Protein AF-A0A3C1L6R6-F1 (afdb_monomer_lite)

Structure (mmCIF, N/CA/C/O backbone):
data_AF-A0A3C1L6R6-F1
#
_entry.id   AF-A0A3C1L6R6-F1
#
loop_
_atom_site.group_PDB
_atom_site.id
_atom_site.type_symbol
_atom_site.label_atom_id
_atom_site.label_alt_id
_atom_site.label_comp_id
_atom_site.label_asym_id
_atom_site.label_entity_id
_atom_site.label_seq_id
_atom_site.pdbx_PDB_ins_code
_atom_site.Cartn_x
_atom_site.Cartn_y
_atom_site.Cartn_z
_atom_site.occupancy
_atom_site.B_iso_or_equiv
_atom_site.auth_seq_id
_atom_site.auth_comp_id
_atom_site.auth_asym_id
_atom_site.auth_atom_id
_atom_site.pdbx_PDB_model_num
ATOM 1 N N . LEU A 1 1 ? 4.500 16.193 7.358 1.00 75.81 1 LEU A N 1
ATOM 2 C CA . LEU A 1 1 ? 3.563 15.120 7.777 1.00 75.81 1 LEU A CA 1
ATOM 3 C C . LEU A 1 1 ? 2.184 15.701 8.018 1.00 75.81 1 LEU A C 1
ATOM 5 O O . LEU A 1 1 ? 1.243 15.178 7.451 1.00 75.81 1 LEU A O 1
ATOM 9 N N . GLU A 1 2 ? 2.075 16.789 8.777 1.00 93.00 2 GLU A N 1
ATOM 10 C CA . GLU A 1 2 ? 0.801 17.474 9.039 1.00 93.00 2 GLU A CA 1
ATOM 11 C C . GLU A 1 2 ? 0.069 17.889 7.753 1.00 93.00 2 GLU A C 1
ATOM 13 O O . GLU A 1 2 ? -1.105 17.560 7.619 1.00 93.00 2 GLU A O 1
ATOM 18 N N . ASP A 1 3 ? 0.772 18.466 6.769 1.00 96.50 3 ASP A N 1
ATOM 19 C CA . ASP A 1 3 ? 0.173 18.829 5.471 1.00 96.50 3 ASP A CA 1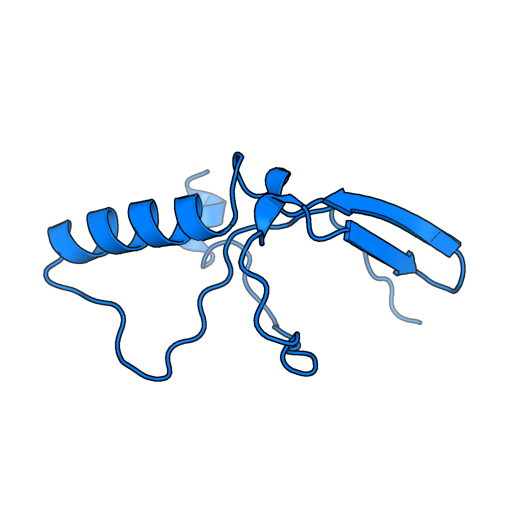
ATOM 20 C C . ASP A 1 3 ? -0.418 17.619 4.727 1.00 96.50 3 ASP A C 1
ATOM 22 O O . ASP A 1 3 ? -1.553 17.666 4.267 1.00 96.50 3 ASP A O 1
ATOM 26 N N . ASN A 1 4 ? 0.323 16.506 4.682 1.00 93.56 4 ASN A N 1
ATOM 27 C CA . ASN A 1 4 ? -0.119 15.241 4.076 1.00 93.56 4 ASN A CA 1
ATOM 28 C C . ASN A 1 4 ? -1.302 14.623 4.845 1.00 93.56 4 ASN A C 1
ATOM 30 O O . ASN A 1 4 ? -2.172 13.977 4.287 1.00 93.56 4 ASN A O 1
ATOM 34 N N . THR A 1 5 ? -1.376 14.787 6.163 1.00 94.81 5 THR A N 1
ATOM 35 C CA . THR A 1 5 ? -2.560 14.317 6.895 1.00 94.81 5 THR A CA 1
ATOM 36 C C . THR A 1 5 ? -3.771 15.197 6.576 1.00 94.81 5 THR A C 1
ATOM 38 O O . THR A 1 5 ? -4.871 14.683 6.371 1.00 94.81 5 THR A O 1
ATOM 41 N N . ALA A 1 6 ? -3.573 16.516 6.525 1.00 96.88 6 ALA A N 1
ATOM 42 C CA . ALA A 1 6 ? -4.631 17.491 6.293 1.00 96.88 6 ALA A CA 1
ATOM 43 C C . ALA A 1 6 ? -5.201 17.444 4.864 1.00 96.88 6 ALA A C 1
ATOM 45 O O . ALA A 1 6 ? -6.392 17.695 4.688 1.00 96.88 6 ALA A O 1
ATOM 46 N N . ASP A 1 7 ? -4.394 17.084 3.860 1.00 96.75 7 ASP A N 1
ATOM 47 C CA . ASP A 1 7 ? -4.819 16.964 2.456 1.00 96.75 7 ASP A CA 1
ATOM 48 C C . ASP A 1 7 ? -5.477 15.610 2.109 1.00 96.75 7 ASP A C 1
ATOM 50 O O . ASP A 1 7 ? -5.774 15.337 0.945 1.00 96.75 7 ASP A O 1
ATOM 54 N N . GLY A 1 8 ? -5.735 14.760 3.110 1.00 93.75 8 GLY A N 1
ATOM 55 C CA . GLY A 1 8 ? -6.341 13.445 2.907 1.00 93.75 8 GLY A CA 1
ATOM 56 C C . GLY A 1 8 ? -5.344 12.370 2.471 1.00 93.75 8 GLY A C 1
ATOM 57 O O . GLY A 1 8 ? -5.705 11.464 1.721 1.00 93.75 8 GLY A O 1
ATOM 58 N N . SER A 1 9 ? -4.103 12.437 2.955 1.00 94.62 9 SER A N 1
ATOM 59 C CA . SER A 1 9 ? -3.012 11.517 2.618 1.00 94.62 9 SER A CA 1
ATOM 60 C C . SER A 1 9 ? -2.594 11.585 1.144 1.00 94.62 9 SER A C 1
ATOM 62 O O . SER A 1 9 ? -2.258 10.558 0.541 1.00 94.62 9 SER A O 1
ATOM 64 N N . SER A 1 10 ? -2.674 12.776 0.549 1.00 94.69 10 SER A N 1
ATOM 65 C CA . SER A 1 10 ? -2.467 13.054 -0.876 1.00 94.69 10 SER A CA 1
ATOM 66 C C . SER A 1 10 ? -3.314 12.170 -1.809 1.00 94.69 10 SER A C 1
ATOM 68 O O . SER A 1 10 ? -2.933 11.894 -2.952 1.00 94.69 10 SER A O 1
ATOM 70 N N . ALA A 1 11 ? -4.461 11.682 -1.325 1.00 94.69 11 ALA A N 1
ATOM 71 C CA . ALA A 1 11 ? -5.342 10.816 -2.092 1.00 94.69 11 ALA A CA 1
ATOM 72 C C . ALA A 1 11 ? -6.053 11.598 -3.205 1.00 94.69 11 ALA A C 1
ATOM 74 O O . ALA A 1 11 ? -6.584 12.684 -2.988 1.00 94.69 11 ALA A O 1
ATOM 75 N N . ALA A 1 12 ? -6.115 11.005 -4.398 1.00 95.50 12 ALA A N 1
ATOM 76 C CA . ALA A 1 12 ? -6.828 11.583 -5.536 1.00 95.50 12 ALA A CA 1
ATOM 77 C C . ALA A 1 12 ? -7.716 10.549 -6.234 1.00 95.50 12 ALA A C 1
ATOM 79 O O . ALA A 1 12 ? -8.930 10.716 -6.315 1.00 95.50 12 ALA A O 1
ATOM 80 N N . GLN A 1 13 ? -7.122 9.462 -6.732 1.00 95.56 13 GLN A N 1
ATOM 81 C CA . GLN A 1 13 ? -7.831 8.420 -7.473 1.00 95.56 13 GLN A CA 1
ATOM 82 C C . GLN A 1 13 ? -7.294 7.034 -7.127 1.00 95.56 13 GLN A C 1
ATOM 84 O O . GLN A 1 13 ? -6.139 6.877 -6.731 1.00 95.56 13 GLN A O 1
ATOM 89 N N . VAL A 1 14 ? -8.140 6.021 -7.312 1.00 96.19 14 VAL A N 1
ATOM 90 C CA . VAL A 1 14 ? -7.779 4.610 -7.166 1.00 96.19 14 VAL A CA 1
ATOM 91 C C . VAL A 1 14 ? -8.321 3.820 -8.350 1.00 96.19 14 VAL A C 1
ATOM 93 O O . VAL A 1 14 ? -9.455 4.022 -8.780 1.00 96.19 14 VAL A O 1
ATOM 96 N N . VAL A 1 15 ? -7.510 2.897 -8.857 1.00 96.56 15 VAL A N 1
ATOM 97 C CA . VAL A 1 15 ? -7.923 1.906 -9.852 1.00 96.56 15 VAL A CA 1
ATOM 98 C C . VAL A 1 15 ? -7.775 0.533 -9.219 1.00 96.56 15 VAL A C 1
ATOM 100 O O . VAL A 1 15 ? -6.712 0.187 -8.706 1.00 96.56 15 VAL A O 1
ATOM 103 N N . VAL A 1 16 ? -8.853 -0.246 -9.244 1.00 96.31 16 VAL A N 1
ATOM 104 C CA . VAL A 1 16 ? -8.884 -1.594 -8.674 1.00 96.31 16 VAL A CA 1
ATOM 105 C C . VAL A 1 16 ? -8.880 -2.596 -9.817 1.00 96.31 16 VAL A C 1
ATOM 107 O O . VAL A 1 16 ? -9.787 -2.614 -10.647 1.00 96.31 16 VAL A O 1
ATOM 110 N N . GLY A 1 17 ? -7.828 -3.407 -9.874 1.00 95.00 17 GLY A N 1
ATOM 111 C CA . GLY A 1 17 ? -7.726 -4.500 -10.831 1.00 95.00 17 GLY A CA 1
ATOM 112 C C . GLY A 1 17 ? -8.570 -5.719 -10.433 1.00 95.00 17 GLY A C 1
ATOM 113 O O . GLY A 1 17 ? -9.219 -5.729 -9.384 1.00 95.00 17 GLY A O 1
ATOM 114 N N . PRO A 1 18 ? -8.537 -6.785 -11.247 1.00 93.75 18 PRO A N 1
ATOM 115 C CA . PRO A 1 18 ? -9.167 -8.054 -10.909 1.00 93.75 18 PRO A CA 1
ATOM 116 C C . PRO A 1 18 ? -8.658 -8.608 -9.575 1.00 93.75 18 PRO A C 1
ATOM 118 O O . PRO A 1 18 ? -7.481 -8.466 -9.235 1.00 93.75 18 PRO A O 1
ATOM 121 N N . ALA A 1 19 ? -9.531 -9.303 -8.846 1.00 89.38 19 ALA A N 1
ATOM 122 C CA . ALA A 1 19 ? -9.132 -9.986 -7.625 1.00 89.38 19 ALA A CA 1
ATOM 123 C C . ALA A 1 19 ? -8.040 -11.024 -7.925 1.00 89.38 19 ALA A C 1
ATOM 125 O O . ALA A 1 19 ? -8.185 -11.878 -8.806 1.00 89.38 19 ALA A O 1
ATOM 126 N N . LEU A 1 20 ? -6.953 -10.981 -7.155 1.00 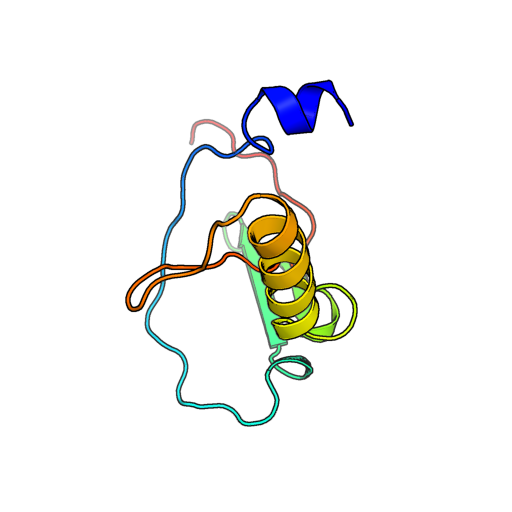86.06 20 LEU A N 1
ATOM 127 C CA . LEU A 1 20 ? -5.987 -12.069 -7.156 1.00 86.06 20 LEU A CA 1
ATOM 128 C C . LEU A 1 20 ? -6.671 -13.323 -6.602 1.00 86.06 20 LEU A C 1
ATOM 130 O O . LEU A 1 20 ? -7.439 -13.248 -5.640 1.00 86.06 20 LEU A O 1
ATOM 134 N N . LYS A 1 21 ? -6.369 -14.495 -7.179 1.00 84.75 21 LYS A N 1
ATOM 135 C CA . LYS A 1 21 ? -6.739 -15.768 -6.543 1.00 84.75 21 LYS A CA 1
ATOM 136 C C . LYS A 1 21 ? -6.236 -15.741 -5.105 1.00 84.75 21 LYS A C 1
ATOM 138 O O . LYS A 1 21 ? -5.136 -15.243 -4.869 1.00 84.75 21 LYS A O 1
ATOM 143 N N . ARG A 1 22 ? -7.033 -16.262 -4.169 1.00 73.56 22 ARG A N 1
ATOM 144 C CA . ARG A 1 22 ? -6.680 -16.278 -2.747 1.00 73.56 22 ARG A CA 1
ATOM 145 C C . ARG A 1 22 ? -5.267 -16.848 -2.598 1.00 73.56 22 ARG A C 1
ATOM 147 O O . ARG A 1 22 ? -4.994 -17.952 -3.063 1.00 73.56 22 ARG A O 1
ATOM 154 N N . ARG A 1 23 ? -4.370 -16.043 -2.036 1.00 71.88 23 ARG A N 1
ATOM 155 C CA . ARG A 1 23 ? -2.988 -16.425 -1.757 1.00 71.88 23 ARG A CA 1
ATOM 156 C C . ARG A 1 23 ? -2.796 -16.365 -0.262 1.00 71.88 23 ARG A C 1
ATOM 158 O O . ARG A 1 23 ? -3.027 -15.324 0.342 1.00 71.88 23 ARG A O 1
ATOM 165 N N . ASP A 1 24 ? -2.329 -17.469 0.295 1.00 74.62 24 ASP A N 1
ATOM 166 C CA . ASP A 1 24 ? -2.053 -17.568 1.726 1.00 74.62 24 ASP A CA 1
ATOM 167 C C . ASP A 1 24 ? -0.796 -16.771 2.125 1.00 74.62 24 ASP A C 1
ATOM 169 O O . ASP A 1 24 ? -0.560 -16.544 3.305 1.00 74.62 24 ASP A O 1
ATOM 173 N N . ARG A 1 25 ? -0.004 -16.309 1.142 1.00 89.75 25 ARG A N 1
ATOM 174 C CA . ARG A 1 25 ? 1.243 -15.551 1.334 1.00 89.75 25 ARG A CA 1
ATOM 175 C C . ARG A 1 25 ? 1.222 -14.242 0.551 1.00 89.75 25 ARG A C 1
ATOM 177 O O . ARG A 1 25 ? 1.712 -14.163 -0.576 1.00 89.75 25 ARG A O 1
ATOM 184 N N . LEU A 1 26 ? 0.567 -13.228 1.111 1.00 91.81 26 LEU A N 1
ATOM 185 C CA . LEU A 1 26 ? 0.448 -11.912 0.473 1.00 91.81 26 LEU A CA 1
ATOM 186 C C . LEU A 1 26 ? 1.780 -11.150 0.446 1.00 91.81 26 LEU A C 1
ATOM 188 O O . LEU A 1 26 ? 2.023 -10.384 -0.481 1.00 91.81 26 LEU A O 1
ATOM 192 N N . ASP A 1 27 ? 2.652 -11.375 1.424 1.00 94.12 27 ASP A N 1
ATOM 193 C CA . ASP A 1 27 ? 3.985 -10.775 1.519 1.00 94.12 27 ASP A CA 1
ATOM 194 C C . ASP A 1 27 ? 4.944 -11.229 0.410 1.00 94.12 27 ASP A C 1
ATOM 196 O O . ASP A 1 27 ? 5.814 -10.462 0.003 1.00 94.12 27 ASP A O 1
ATOM 200 N N . GLU A 1 28 ? 4.764 -12.440 -0.114 1.00 94.75 28 GLU A N 1
ATOM 201 C CA . GLU A 1 28 ? 5.581 -12.997 -1.202 1.00 94.75 28 GLU A CA 1
ATOM 202 C C . GLU A 1 28 ? 5.080 -12.602 -2.603 1.00 94.75 28 GLU A C 1
ATOM 204 O O . GLU A 1 28 ? 5.730 -12.897 -3.605 1.00 94.75 28 GLU A O 1
ATOM 209 N N . VAL A 1 29 ? 3.926 -11.934 -2.715 1.00 93.88 29 VAL A N 1
ATOM 210 C CA . VAL A 1 29 ? 3.366 -11.549 -4.018 1.00 93.88 29 VAL A CA 1
ATOM 211 C C . VAL A 1 29 ? 4.287 -10.553 -4.714 1.00 93.88 29 VAL A C 1
ATOM 213 O O . VAL A 1 29 ? 4.426 -9.421 -4.261 1.00 93.88 29 VAL A O 1
ATOM 216 N N . GLY A 1 30 ? 4.887 -10.971 -5.830 1.00 95.31 30 GLY A N 1
ATOM 217 C CA . GLY A 1 30 ? 5.692 -10.107 -6.689 1.00 95.31 30 GLY A CA 1
ATOM 218 C C . GLY A 1 30 ? 4.847 -9.083 -7.446 1.00 95.31 30 GLY A C 1
ATOM 219 O O . GLY A 1 30 ? 3.760 -9.401 -7.936 1.00 95.31 30 GLY A O 1
ATOM 220 N N . VAL A 1 31 ? 5.371 -7.865 -7.554 1.00 96.00 31 VAL A N 1
ATOM 221 C CA . VAL A 1 31 ? 4.769 -6.737 -8.271 1.00 96.00 31 VAL A CA 1
ATOM 222 C C . VAL A 1 31 ? 5.829 -6.088 -9.149 1.00 96.00 31 VAL A C 1
ATOM 224 O O . VAL A 1 31 ? 6.951 -5.865 -8.701 1.00 96.00 31 VAL A O 1
ATOM 227 N N . VAL A 1 32 ? 5.455 -5.767 -10.387 1.00 97.75 32 VAL A N 1
ATOM 228 C CA . VAL A 1 32 ? 6.282 -5.002 -11.324 1.00 97.75 32 VAL A CA 1
ATOM 229 C C . VAL A 1 32 ? 5.436 -3.862 -11.875 1.00 97.75 32 VAL A C 1
ATOM 231 O O . VAL A 1 32 ? 4.332 -4.084 -12.374 1.00 97.75 32 VAL A O 1
ATOM 234 N N . LEU A 1 33 ? 5.943 -2.641 -11.751 1.00 97.94 33 LEU A N 1
ATOM 235 C CA . LEU A 1 33 ? 5.346 -1.435 -12.297 1.00 97.94 33 LEU A CA 1
ATOM 236 C C . LEU A 1 33 ? 6.005 -1.123 -1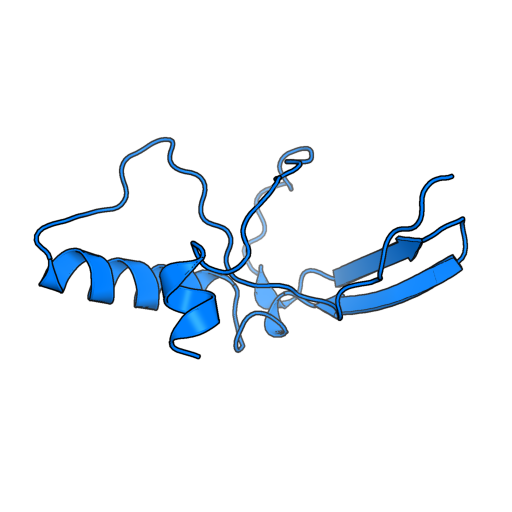3.637 1.00 97.94 33 LEU A C 1
ATOM 238 O O . LEU A 1 33 ? 7.217 -0.923 -13.702 1.00 97.94 33 LEU A O 1
ATOM 242 N N . PHE A 1 34 ? 5.190 -1.009 -14.681 1.00 97.62 34 PHE A N 1
ATOM 243 C CA . PHE A 1 34 ? 5.611 -0.500 -15.980 1.00 97.62 34 PHE A CA 1
ATOM 244 C C . PHE A 1 34 ? 5.050 0.903 -16.202 1.00 97.62 34 PHE A C 1
ATOM 246 O O . PHE A 1 34 ? 3.886 1.164 -15.905 1.00 97.62 34 PHE A O 1
ATOM 253 N N . HIS A 1 35 ? 5.862 1.782 -16.780 1.00 96.06 35 HIS A N 1
ATOM 254 C CA . HIS A 1 35 ? 5.450 3.090 -17.278 1.00 96.06 35 HIS A CA 1
ATOM 255 C C . HIS A 1 35 ? 5.969 3.238 -18.708 1.00 96.06 35 HIS A C 1
ATOM 257 O O . HIS A 1 35 ? 7.157 3.046 -18.960 1.00 96.06 35 HIS A O 1
ATOM 263 N N . ASN A 1 36 ? 5.073 3.523 -19.657 1.00 94.81 36 ASN A N 1
ATOM 264 C CA . ASN A 1 36 ? 5.399 3.662 -21.084 1.00 94.81 36 ASN A CA 1
ATOM 265 C C . ASN A 1 36 ? 6.208 2.480 -21.654 1.00 94.81 36 ASN A C 1
ATOM 267 O O . ASN A 1 36 ? 7.152 2.659 -22.416 1.00 94.81 36 ASN A O 1
ATOM 271 N N . GLY A 1 37 ? 5.846 1.256 -21.254 1.00 95.25 37 GLY A N 1
ATOM 272 C CA . GLY A 1 37 ? 6.489 0.021 -21.715 1.00 95.25 37 GLY A CA 1
ATOM 273 C C . GLY A 1 37 ? 7.819 -0.323 -21.034 1.00 95.25 37 GLY A C 1
ATOM 274 O O . GLY A 1 37 ? 8.347 -1.402 -21.284 1.00 95.25 37 GLY A O 1
ATOM 275 N N . ALA A 1 38 ? 8.338 0.532 -20.149 1.00 97.12 38 ALA A N 1
ATOM 276 C CA . ALA A 1 38 ? 9.570 0.289 -19.400 1.00 97.12 38 ALA A CA 1
ATOM 277 C C . ALA A 1 38 ? 9.286 -0.042 -17.928 1.00 97.12 38 ALA A C 1
ATOM 279 O O . ALA A 1 38 ? 8.413 0.566 -17.302 1.00 97.12 38 ALA A O 1
ATOM 280 N N . GLU A 1 39 ? 10.037 -0.987 -17.354 1.00 97.94 39 GLU A N 1
ATOM 281 C CA . GLU A 1 39 ? 9.980 -1.260 -15.914 1.00 97.94 39 GLU A CA 1
ATOM 282 C C . GLU A 1 39 ? 10.439 -0.018 -15.139 1.00 97.94 39 GLU A C 1
ATOM 284 O O . GLU A 1 39 ? 11.523 0.515 -15.361 1.00 97.94 39 GLU A O 1
ATOM 289 N N . SER A 1 40 ? 9.589 0.451 -14.232 1.00 97.56 40 SER A N 1
ATOM 290 C CA . SER A 1 40 ? 9.841 1.608 -13.366 1.00 97.56 40 SER A CA 1
ATOM 291 C C . SER A 1 40 ? 10.044 1.223 -11.903 1.00 97.56 40 SER A C 1
ATOM 293 O O . SER A 1 40 ? 10.478 2.047 -11.100 1.00 97.56 40 SER A O 1
ATOM 295 N N . GLY A 1 41 ? 9.732 -0.019 -11.540 1.00 97.94 41 GLY A N 1
ATOM 296 C CA . GLY A 1 41 ? 9.998 -0.551 -10.214 1.00 97.94 41 GLY A CA 1
ATOM 297 C C . GLY A 1 41 ? 9.472 -1.966 -10.046 1.00 97.94 41 GLY A C 1
ATOM 298 O O . GLY A 1 41 ? 8.494 -2.358 -10.679 1.00 97.94 41 GLY A O 1
ATOM 299 N N . SER A 1 42 ? 10.090 -2.709 -9.140 1.00 98.06 42 SER A N 1
ATOM 300 C CA . SER A 1 42 ? 9.650 -4.042 -8.745 1.00 98.06 42 SER A CA 1
ATOM 301 C C . SER A 1 42 ? 9.740 -4.205 -7.231 1.00 98.06 42 SER A C 1
ATOM 303 O O . SER A 1 42 ? 10.533 -3.548 -6.554 1.00 98.06 42 SER A O 1
ATOM 305 N N . ALA A 1 43 ? 8.851 -5.028 -6.682 1.00 98.06 43 ALA A N 1
ATOM 306 C CA . ALA A 1 43 ? 8.711 -5.241 -5.249 1.00 98.06 43 ALA A CA 1
ATOM 307 C C . ALA A 1 43 ? 8.049 -6.590 -4.950 1.00 98.06 43 ALA A C 1
ATOM 309 O O . ALA A 1 43 ? 7.585 -7.305 -5.840 1.00 98.06 43 ALA A O 1
ATOM 310 N N . THR A 1 44 ? 7.958 -6.907 -3.663 1.00 96.88 44 THR A N 1
ATOM 311 C CA . THR A 1 44 ? 7.048 -7.934 -3.144 1.00 96.88 44 THR A CA 1
ATOM 312 C C . THR A 1 44 ? 6.061 -7.293 -2.172 1.00 96.88 44 THR A C 1
ATOM 314 O O . THR A 1 44 ? 6.279 -6.162 -1.728 1.00 96.88 44 THR A O 1
ATOM 317 N N . GLY A 1 45 ? 4.997 -8.003 -1.793 1.00 95.44 45 GLY A N 1
ATOM 318 C CA . GLY A 1 45 ? 4.041 -7.533 -0.785 1.00 95.44 45 GLY A CA 1
ATOM 319 C C . GLY A 1 45 ? 4.694 -7.124 0.543 1.00 95.44 45 GLY A C 1
ATOM 320 O O . GLY A 1 45 ? 4.175 -6.253 1.237 1.00 95.44 45 GLY A O 1
ATOM 321 N N . ARG A 1 46 ? 5.876 -7.664 0.866 1.00 96.56 46 ARG A N 1
ATOM 322 C CA . ARG A 1 46 ? 6.705 -7.268 2.017 1.00 96.56 46 ARG A CA 1
ATOM 323 C C . ARG A 1 46 ? 7.075 -5.778 2.029 1.00 96.56 46 ARG A C 1
ATOM 325 O O . ARG A 1 46 ? 7.355 -5.240 3.096 1.00 96.56 46 ARG A O 1
ATOM 332 N N . ALA A 1 47 ? 7.047 -5.095 0.882 1.00 96.81 47 ALA A N 1
ATOM 333 C CA . ALA A 1 47 ? 7.272 -3.650 0.810 1.00 96.81 47 ALA A CA 1
ATOM 334 C C . ALA A 1 47 ? 6.194 -2.833 1.554 1.00 96.81 47 ALA A C 1
ATOM 336 O O . ALA A 1 47 ? 6.472 -1.720 1.991 1.00 96.81 47 ALA A O 1
ATOM 337 N N . ALA A 1 48 ? 5.000 -3.395 1.782 1.00 95.75 48 ALA A N 1
ATOM 338 C CA . ALA A 1 48 ? 3.976 -2.802 2.641 1.00 95.75 48 ALA A CA 1
ATOM 339 C C . ALA A 1 48 ? 4.280 -3.079 4.124 1.00 95.75 48 ALA A C 1
ATOM 341 O O . ALA A 1 48 ? 3.620 -3.894 4.767 1.00 95.75 48 ALA A O 1
ATOM 342 N N . SER A 1 49 ? 5.312 -2.425 4.661 1.00 94.06 49 SER A N 1
ATOM 343 C CA . SER A 1 49 ? 5.683 -2.499 6.085 1.00 94.06 49 SER A CA 1
ATOM 344 C C . SER A 1 49 ? 5.920 -3.930 6.600 1.00 94.06 49 SER A C 1
ATOM 346 O O . SER A 1 49 ? 5.531 -4.280 7.711 1.00 94.06 49 SER A O 1
ATOM 348 N N . GLY A 1 50 ? 6.537 -4.788 5.786 1.00 94.88 50 GLY A N 1
ATOM 349 C CA . GLY A 1 50 ? 6.837 -6.184 6.114 1.00 94.88 50 GLY A CA 1
ATOM 350 C C . GLY A 1 50 ? 5.731 -7.176 5.741 1.00 94.88 50 GLY A C 1
ATOM 351 O O . GLY A 1 50 ? 6.042 -8.301 5.359 1.00 94.88 50 GLY A O 1
ATOM 352 N N . HIS A 1 51 ? 4.457 -6.784 5.785 1.00 95.38 51 HIS A N 1
ATOM 353 C CA . HIS A 1 51 ? 3.338 -7.610 5.325 1.00 95.38 51 HIS A CA 1
ATOM 354 C C . HIS A 1 51 ? 2.113 -6.723 5.030 1.00 95.38 51 HIS A C 1
ATOM 356 O O . HIS A 1 51 ? 1.749 -5.928 5.895 1.00 95.38 51 HIS A O 1
ATOM 362 N N . PRO A 1 52 ? 1.379 -6.899 3.909 1.00 94.56 52 PRO A N 1
ATOM 363 C CA . PRO A 1 52 ? 0.246 -6.029 3.555 1.00 94.56 52 PRO A CA 1
ATOM 364 C C . PRO A 1 52 ? -0.826 -5.882 4.650 1.00 94.56 52 PRO A C 1
ATOM 366 O O . PRO A 1 52 ? -1.376 -4.806 4.861 1.00 94.56 52 PRO A O 1
ATOM 369 N N . ALA A 1 53 ? -1.094 -6.945 5.411 1.00 94.19 53 ALA A N 1
ATOM 370 C CA . ALA A 1 53 ? -2.029 -6.895 6.540 1.00 94.19 53 ALA A CA 1
ATOM 371 C C . ALA A 1 53 ? -1.591 -5.977 7.702 1.00 94.19 53 ALA A C 1
ATOM 373 O O . ALA A 1 53 ? -2.447 -5.559 8.477 1.00 94.19 53 ALA A O 1
ATOM 374 N N . ALA A 1 54 ? -0.304 -5.633 7.832 1.00 95.31 54 ALA A N 1
ATOM 375 C CA . ALA A 1 54 ? 0.189 -4.793 8.926 1.00 95.31 54 ALA A CA 1
ATOM 376 C C . ALA A 1 54 ? -0.469 -3.403 8.921 1.00 95.31 54 ALA A C 1
ATOM 378 O O . ALA A 1 54 ? -0.894 -2.917 9.967 1.00 95.31 54 ALA A O 1
ATOM 379 N N . GLY A 1 55 ? -0.642 -2.802 7.737 1.00 94.75 55 GLY A N 1
ATOM 380 C CA . GLY A 1 55 ? -1.344 -1.523 7.597 1.00 94.75 55 GLY A CA 1
ATOM 381 C C . GLY A 1 55 ? -2.825 -1.608 7.981 1.00 94.75 55 GLY A C 1
ATOM 382 O O . GLY A 1 55 ? -3.368 -0.665 8.550 1.00 94.75 55 GLY A O 1
ATOM 383 N N . VAL A 1 56 ? -3.469 -2.753 7.730 1.00 96.31 56 VAL A N 1
ATOM 384 C CA . VAL A 1 56 ? -4.869 -2.988 8.122 1.00 96.31 56 VAL A CA 1
ATOM 385 C C . VAL A 1 56 ? -4.996 -3.071 9.639 1.00 96.31 56 VAL A C 1
ATOM 387 O O . VAL A 1 56 ? -5.875 -2.426 10.201 1.00 96.31 56 VAL A O 1
ATOM 390 N N . VAL A 1 57 ? -4.115 -3.831 10.297 1.00 96.56 57 VAL A N 1
ATOM 391 C CA . VAL A 1 57 ? -4.099 -3.960 11.763 1.00 96.56 57 VAL A CA 1
ATOM 392 C C . VAL A 1 57 ? -3.933 -2.588 12.410 1.00 96.56 57 VAL A C 1
ATOM 394 O O . VAL A 1 57 ? -4.779 -2.190 13.207 1.00 96.56 57 VAL A O 1
ATOM 397 N N . TRP A 1 58 ? -2.922 -1.827 11.983 1.00 96.56 58 TRP A N 1
ATOM 398 C CA . TRP A 1 58 ? -2.695 -0.476 12.494 1.00 96.56 58 TRP A CA 1
ATOM 399 C C . TRP A 1 58 ? -3.915 0.431 12.281 1.00 96.56 58 TRP A C 1
ATOM 401 O O . TRP A 1 58 ? -4.354 1.106 13.211 1.00 96.56 58 TRP A O 1
ATOM 411 N N . LEU A 1 59 ? -4.513 0.421 11.083 1.00 97.19 59 LEU A N 1
ATOM 412 C CA . LEU A 1 59 ? -5.680 1.254 10.782 1.00 97.19 59 LEU A CA 1
ATOM 413 C C . LEU A 1 59 ? -6.877 0.907 11.677 1.00 97.19 59 LEU A C 1
ATOM 415 O O . LEU A 1 59 ? -7.560 1.810 12.157 1.00 97.19 59 LEU A O 1
ATOM 419 N N . VAL A 1 60 ? -7.135 -0.381 11.914 1.00 97.88 60 VAL A N 1
ATOM 420 C CA . VAL A 1 60 ? -8.218 -0.828 12.802 1.00 97.88 60 VAL A CA 1
ATOM 421 C C . VAL A 1 60 ? -7.989 -0.335 14.229 1.00 97.88 60 VAL A C 1
ATOM 423 O O . VAL A 1 60 ? -8.925 0.182 14.838 1.00 97.88 60 VAL A O 1
ATOM 426 N N . GLU A 1 61 ? -6.761 -0.430 14.741 1.00 98.00 61 GLU A N 1
ATOM 427 C CA . GLU A 1 61 ? -6.406 0.085 16.068 1.00 98.00 61 GLU A CA 1
ATOM 428 C C . GLU A 1 61 ? -6.641 1.599 16.164 1.00 98.00 61 GLU A C 1
ATOM 430 O O . GLU A 1 61 ? -7.269 2.062 17.116 1.00 98.00 61 GLU A O 1
ATOM 435 N N . GLN A 1 62 ? -6.224 2.374 15.156 1.00 97.62 62 GLN A N 1
ATOM 436 C CA . GLN A 1 62 ? -6.437 3.827 15.147 1.00 97.62 62 GLN A CA 1
ATOM 437 C C . GLN A 1 62 ? -7.919 4.210 15.056 1.00 97.62 62 GLN A C 1
ATOM 439 O O . GLN A 1 62 ? -8.369 5.126 15.745 1.00 97.62 62 GLN A O 1
ATOM 444 N N . LEU A 1 63 ? -8.700 3.514 14.226 1.00 98.12 63 LEU A N 1
ATOM 445 C CA . LEU A 1 63 ? -10.137 3.764 14.101 1.00 98.12 63 LEU A CA 1
ATOM 446 C C . LEU A 1 63 ? -10.880 3.434 15.400 1.00 98.12 63 LEU A C 1
ATOM 448 O O . LEU A 1 63 ? -11.791 4.174 15.779 1.00 98.12 63 LEU A O 1
ATOM 452 N N . ALA A 1 64 ? -10.467 2.381 16.109 1.00 98.25 64 ALA A N 1
ATOM 453 C CA . ALA A 1 64 ? -11.074 1.988 17.376 1.00 98.25 64 ALA A CA 1
ATOM 454 C C . ALA A 1 64 ? -10.946 3.084 18.447 1.00 98.25 64 ALA A C 1
ATOM 456 O O . ALA A 1 64 ? -11.914 3.343 19.162 1.00 98.25 64 ALA A O 1
ATOM 457 N N . LEU A 1 65 ? -9.812 3.798 18.501 1.00 98.31 65 LEU A N 1
ATOM 458 C CA . LEU A 1 65 ? -9.620 4.953 19.397 1.00 98.31 65 LEU A CA 1
ATOM 459 C C . LEU A 1 65 ? -10.632 6.083 19.146 1.00 98.31 65 LEU A C 1
ATOM 461 O O . LEU A 1 65 ? -10.893 6.894 20.030 1.00 98.31 65 LEU A O 1
ATOM 465 N N . GLN A 1 66 ? -11.217 6.126 17.949 1.00 97.69 66 GLN A N 1
ATOM 466 C CA . GLN A 1 66 ? -12.219 7.107 17.534 1.00 97.69 66 GLN A CA 1
ATOM 467 C C . GLN A 1 66 ? -13.651 6.545 17.564 1.00 97.69 66 GLN A C 1
ATOM 469 O O . GLN A 1 66 ? -14.570 7.197 17.071 1.00 97.69 66 GLN A O 1
ATOM 474 N N . GLY A 1 67 ? -13.860 5.325 18.075 1.00 98.12 67 GLY A N 1
ATOM 475 C CA . GLY A 1 67 ? -15.162 4.648 18.039 1.00 98.12 67 GLY A CA 1
ATOM 476 C C . GLY A 1 67 ? -15.624 4.270 16.625 1.00 98.12 67 GLY A C 1
ATOM 477 O O . GLY A 1 67 ? -16.818 4.089 16.386 1.00 98.12 67 GLY A O 1
ATOM 478 N N . ARG A 1 68 ? -14.693 4.174 15.670 1.00 98.25 68 ARG A N 1
ATOM 479 C CA . ARG A 1 68 ? -14.943 3.849 14.260 1.00 98.25 68 ARG A CA 1
ATOM 480 C C . ARG A 1 68 ? -14.449 2.440 13.941 1.00 98.25 68 ARG A C 1
ATOM 482 O O . ARG A 1 68 ? -13.653 1.861 14.675 1.00 98.25 68 ARG A O 1
ATOM 489 N N . ARG A 1 69 ? -14.906 1.885 12.816 1.00 97.75 69 ARG A N 1
ATOM 490 C CA . ARG A 1 69 ? -14.494 0.560 12.332 1.00 97.75 69 ARG A CA 1
ATOM 491 C C . ARG A 1 69 ? -14.439 0.498 10.809 1.00 97.75 69 ARG A C 1
ATOM 493 O O . ARG A 1 69 ? -14.948 1.380 10.120 1.00 97.75 69 ARG A O 1
ATOM 500 N N . ILE A 1 70 ? -13.830 -0.567 10.301 1.00 97.62 70 ILE A N 1
ATOM 501 C CA . ILE A 1 70 ? -13.926 -0.964 8.896 1.00 97.62 70 ILE A CA 1
ATOM 502 C C . ILE A 1 70 ? -15.194 -1.810 8.740 1.00 97.62 70 ILE A C 1
ATOM 504 O O . ILE A 1 70 ? -15.404 -2.744 9.512 1.00 97.62 70 ILE A O 1
ATOM 508 N N . GLU A 1 71 ? -16.036 -1.483 7.762 1.00 97.19 71 GLU A N 1
ATOM 509 C CA . GLU A 1 71 ? -17.271 -2.216 7.475 1.00 97.19 71 GLU A CA 1
ATOM 510 C C . GLU A 1 71 ? -17.058 -3.232 6.349 1.00 97.19 71 GLU A C 1
ATOM 512 O O . GLU A 1 71 ? -16.151 -3.105 5.518 1.00 97.19 71 GLU A O 1
ATOM 517 N N . ALA A 1 72 ? -17.937 -4.231 6.284 1.00 96.75 72 ALA A N 1
ATOM 518 C CA . ALA A 1 72 ? -17.973 -5.154 5.158 1.00 96.75 72 ALA A CA 1
ATOM 519 C C . ALA A 1 72 ? -18.177 -4.389 3.837 1.00 96.75 72 ALA A C 1
ATOM 521 O O . ALA A 1 72 ? -19.052 -3.534 3.727 1.00 96.75 72 ALA A O 1
ATOM 522 N N . GLY A 1 73 ? -17.359 -4.711 2.833 1.00 95.50 73 GLY A N 1
ATOM 523 C CA . GLY A 1 73 ? -17.371 -4.044 1.528 1.00 95.50 73 GLY A CA 1
ATOM 524 C C . GLY A 1 73 ? -16.422 -2.847 1.407 1.00 95.50 73 GLY A C 1
ATOM 525 O O . GLY A 1 73 ? -16.213 -2.372 0.294 1.00 95.50 73 GLY A O 1
ATOM 526 N N . HIS A 1 74 ? -15.799 -2.381 2.497 1.00 96.56 74 HIS A N 1
ATOM 527 C C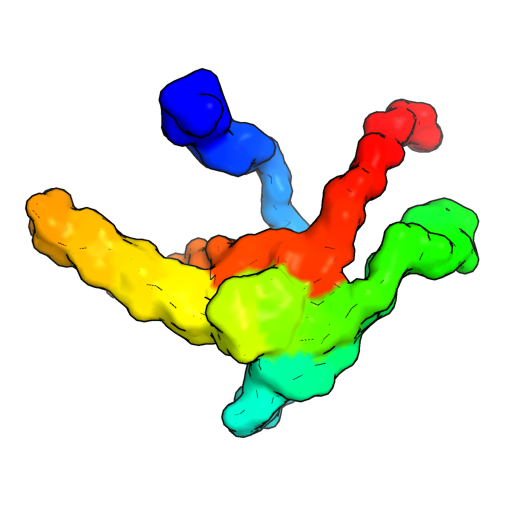A . HIS A 1 74 ? -14.750 -1.364 2.402 1.00 96.56 74 HIS A CA 1
ATOM 528 C C . HIS A 1 74 ? -13.505 -1.888 1.675 1.00 96.56 74 HIS A C 1
ATOM 530 O O . HIS A 1 74 ? -13.093 -3.037 1.842 1.00 96.56 74 HIS A O 1
ATOM 536 N N . ILE A 1 75 ? -12.862 -0.995 0.921 1.00 95.50 75 ILE A N 1
ATOM 537 C CA . ILE A 1 75 ? -11.552 -1.221 0.308 1.00 95.50 75 ILE A CA 1
ATOM 538 C C . ILE A 1 75 ? -10.497 -0.527 1.167 1.00 95.50 75 ILE A C 1
ATOM 540 O O . ILE A 1 75 ? -10.643 0.645 1.509 1.00 95.50 75 ILE A O 1
ATOM 544 N N . VAL A 1 76 ? -9.423 -1.249 1.494 1.00 95.56 76 VAL A N 1
ATOM 545 C CA . VAL A 1 76 ? -8.293 -0.731 2.273 1.00 95.56 76 VAL A CA 1
ATOM 546 C C . VAL A 1 76 ? -7.033 -0.773 1.417 1.00 95.56 76 VAL A C 1
ATOM 548 O O . VAL A 1 76 ? -6.634 -1.836 0.945 1.00 95.56 76 VAL A O 1
ATOM 551 N N . ILE A 1 77 ? -6.398 0.384 1.234 1.00 95.38 77 ILE A N 1
ATOM 552 C CA . ILE A 1 77 ? -5.115 0.512 0.537 1.00 95.38 77 ILE A CA 1
ATOM 553 C C . ILE A 1 77 ? -4.007 0.407 1.586 1.00 95.38 77 ILE A C 1
ATOM 555 O O . ILE A 1 77 ? -3.885 1.263 2.456 1.00 95.38 77 ILE A O 1
ATOM 559 N N . THR A 1 78 ? -3.205 -0.653 1.519 1.00 94.38 78 THR A N 1
ATOM 560 C CA . THR A 1 78 ? -2.265 -1.029 2.592 1.00 94.38 78 THR A CA 1
ATOM 561 C C . THR A 1 78 ? -0.877 -0.395 2.471 1.00 94.38 78 THR A C 1
ATOM 563 O O . THR A 1 78 ? 0.038 -0.787 3.191 1.00 94.38 78 THR A O 1
ATOM 566 N N . GLY A 1 79 ? -0.708 0.562 1.558 1.00 92.19 79 GLY A N 1
ATOM 567 C CA . GLY A 1 79 ? 0.558 1.243 1.278 1.00 92.19 79 GLY A CA 1
ATOM 568 C C . GLY A 1 79 ? 1.102 0.964 -0.125 1.00 92.19 79 GLY A C 1
ATOM 569 O O . GLY A 1 79 ? 0.777 -0.043 -0.755 1.00 92.19 79 GLY A O 1
ATOM 570 N N . GLY A 1 80 ? 1.924 1.890 -0.624 1.00 94.44 80 GLY A N 1
ATOM 571 C CA . GLY A 1 80 ? 2.599 1.755 -1.914 1.00 94.44 80 GLY A CA 1
ATOM 572 C C . GLY A 1 80 ? 3.727 0.724 -1.858 1.00 94.44 80 GLY A C 1
ATOM 573 O O . GLY A 1 80 ? 4.516 0.719 -0.918 1.00 94.44 80 GLY A O 1
ATOM 574 N N . LEU A 1 81 ? 3.808 -0.143 -2.870 1.00 97.12 81 LEU A N 1
ATOM 575 C CA . LEU A 1 81 ? 4.837 -1.190 -2.953 1.00 97.12 81 LEU A CA 1
ATOM 576 C C . LEU A 1 81 ? 6.086 -0.738 -3.720 1.00 97.12 81 LEU A C 1
ATOM 578 O O . LEU A 1 81 ? 7.181 -1.227 -3.463 1.00 97.12 81 LEU A O 1
ATOM 582 N N . THR A 1 82 ? 5.929 0.201 -4.653 1.00 97.62 82 THR A N 1
ATOM 583 C CA . THR A 1 82 ? 7.015 0.796 -5.439 1.00 97.62 82 THR A CA 1
ATOM 584 C C . THR A 1 82 ? 7.050 2.306 -5.224 1.00 97.62 82 THR A C 1
ATOM 586 O O . THR A 1 82 ? 6.089 2.905 -4.735 1.00 97.62 82 THR A O 1
ATOM 589 N N . ARG A 1 83 ? 8.147 2.953 -5.632 1.00 96.31 83 ARG A N 1
ATOM 590 C CA . ARG A 1 83 ? 8.210 4.418 -5.691 1.00 96.31 83 ARG A CA 1
ATOM 591 C C . ARG A 1 83 ? 7.139 4.949 -6.655 1.00 96.31 83 ARG A C 1
ATOM 593 O O . ARG A 1 83 ? 6.902 4.352 -7.705 1.00 96.31 83 ARG A O 1
ATOM 600 N N . ALA A 1 84 ? 6.526 6.078 -6.305 1.00 95.94 84 ALA A N 1
ATOM 601 C CA . ALA A 1 84 ? 5.618 6.789 -7.196 1.00 95.94 84 ALA A CA 1
ATOM 602 C C . ALA A 1 84 ? 6.361 7.307 -8.439 1.00 95.94 84 ALA A C 1
ATOM 604 O O . ALA A 1 84 ? 7.477 7.827 -8.339 1.00 95.94 84 ALA A O 1
ATOM 605 N N . VAL A 1 85 ? 5.719 7.181 -9.598 1.00 97.00 85 VAL A N 1
ATOM 606 C CA . VAL A 1 85 ? 6.217 7.695 -10.875 1.00 97.00 85 VAL A CA 1
ATOM 607 C C . VAL A 1 85 ? 5.383 8.923 -11.243 1.00 97.00 85 VAL A C 1
ATOM 609 O O . VAL A 1 85 ? 4.156 8.822 -11.245 1.00 97.00 85 VAL A O 1
ATOM 612 N N . PRO A 1 86 ? 6.004 10.084 -11.517 1.00 95.75 86 PRO A N 1
ATOM 613 C CA . PRO A 1 86 ? 5.264 11.267 -11.929 1.00 95.7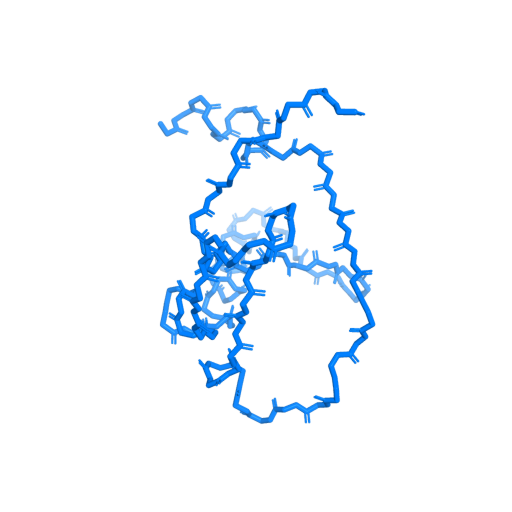5 86 PRO A CA 1
ATOM 614 C C . PRO A 1 86 ? 4.618 11.026 -13.294 1.00 95.75 86 PRO A C 1
ATOM 616 O O . PRO A 1 86 ? 5.281 10.591 -14.237 1.00 95.75 86 PRO A O 1
ATOM 619 N N . LEU A 1 87 ? 3.327 11.329 -13.387 1.00 93.62 87 LEU A N 1
ATOM 620 C CA . LEU A 1 87 ? 2.592 11.303 -14.644 1.00 93.62 87 LEU A CA 1
ATOM 621 C C . LEU A 1 87 ? 2.645 12.693 -15.279 1.00 93.62 87 LEU A C 1
ATOM 623 O O . LEU A 1 87 ? 2.443 13.702 -14.602 1.00 93.62 87 LEU A O 1
ATOM 627 N N . ALA A 1 88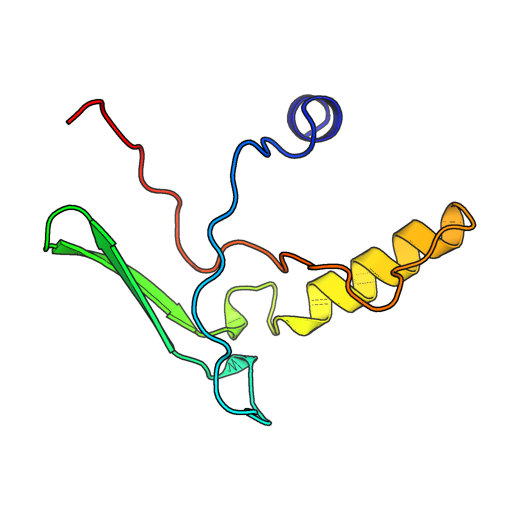 ? 2.916 12.734 -16.577 1.00 91.56 88 ALA A N 1
ATOM 628 C CA . ALA A 1 88 ? 2.745 13.923 -17.398 1.00 91.56 88 ALA A CA 1
ATOM 629 C C . ALA A 1 88 ? 1.481 13.763 -18.246 1.00 91.56 88 ALA A C 1
ATOM 631 O O . ALA A 1 88 ? 1.037 12.641 -18.495 1.00 91.56 88 ALA A O 1
ATOM 632 N N . MET A 1 89 ? 0.924 14.883 -18.707 1.00 90.62 89 MET A N 1
ATOM 633 C CA . MET A 1 89 ? -0.038 14.842 -19.808 1.00 90.62 89 MET A CA 1
ATOM 634 C C . MET A 1 89 ? 0.625 14.135 -20.995 1.00 90.62 89 MET A C 1
ATOM 636 O O . MET A 1 89 ? 1.754 14.477 -21.355 1.00 90.62 89 MET A O 1
ATOM 640 N N . GLY A 1 90 ? -0.061 13.145 -21.555 1.00 65.44 90 GLY A N 1
ATOM 641 C CA . GLY A 1 90 ? 0.409 12.307 -22.654 1.00 65.44 90 GLY A CA 1
ATOM 642 C C . GLY A 1 90 ? -0.692 12.107 -23.671 1.00 65.44 90 GLY A C 1
ATOM 643 O O . GLY A 1 90 ? -1.856 11.963 -23.232 1.00 65.44 90 GLY A O 1
#

pLDDT: mean 94.21, std 5.91, range [65.44, 98.31]

Foldseek 3Di:
DVVCVVCVVPDDDDDDDDDDDDDPAQQQQKDFDDDPNHTPDIFGCCLLVHHLCVQVVVVQVVQVVVVHHDDPPDDDDSDDGTDDDDDDDD

Sequence (90 aa):
LEDNTADGSSAAQVVVGPALKRRDRLDEVGVVLFHNGAESGSATGRAASGHPAAGVVWLVEQLALQGRRIEAGHIVITGGLTRAVPLAMG

Secondary structure (DSSP, 8-state):
-HHHHHTTTT-------PPPPP-S-STT-EEEEEETTEEEEEEEGGGTTTSHHHHHHHHHHHHHHTT--PPTT-------SS--------

Radius of gyration: 15.24 Å; chains: 1; bounding box: 28×36×42 Å